Protein AF-H2JE34-F1 (afdb_monomer_lite)

Foldseek 3Di:
DPPDDDVVLLVVLLVQLVVLVVCVVVVVDDLVVLLVNNVVSLVVNVVRLVVDPDPVVSVVSVVSSVVSVVSNPDD

Structure (mmCIF, N/CA/C/O backbone):
data_AF-H2JE34-F1
#
_entry.id   AF-H2JE34-F1
#
loop_
_atom_site.group_PDB
_atom_site.id
_atom_site.type_symbol
_atom_site.label_atom_id
_atom_site.label_alt_id
_atom_site.label_comp_id
_atom_site.label_asym_id
_atom_site.label_entity_id
_atom_site.label_seq_id
_atom_site.pdbx_PDB_ins_code
_atom_site.Cartn_x
_atom_site.Cartn_y
_atom_site.Cartn_z
_atom_site.occupancy
_atom_site.B_iso_or_equiv
_atom_site.auth_seq_id
_atom_site.auth_comp_id
_atom_site.auth_asym_id
_atom_site.auth_atom_id
_atom_site.pdbx_PDB_model_num
ATOM 1 N N . MET A 1 1 ? -4.316 -8.909 -22.262 1.00 45.09 1 MET A N 1
ATOM 2 C CA . MET A 1 1 ? -4.106 -7.447 -22.327 1.00 45.09 1 MET A CA 1
ATOM 3 C C . MET A 1 1 ? -2.885 -7.129 -21.468 1.00 45.09 1 MET A C 1
ATOM 5 O O . MET A 1 1 ? -2.967 -7.308 -20.259 1.00 45.09 1 MET A O 1
ATOM 9 N N . CYS A 1 2 ? -1.732 -6.790 -22.060 1.00 49.53 2 CYS A N 1
ATOM 10 C CA . CYS A 1 2 ? -0.571 -6.346 -21.276 1.00 49.53 2 CYS A CA 1
ATOM 11 C C . CYS A 1 2 ? -0.952 -5.032 -20.594 1.00 49.53 2 CYS A C 1
ATOM 13 O O . CYS A 1 2 ? -1.121 -4.024 -21.276 1.00 49.53 2 CYS A O 1
ATOM 15 N N . LYS A 1 3 ? -1.150 -5.045 -19.272 1.00 63.84 3 LYS A N 1
ATOM 16 C CA . LYS A 1 3 ? -1.314 -3.802 -18.515 1.00 63.84 3 LYS A CA 1
ATOM 17 C C . LYS A 1 3 ? 0.016 -3.059 -18.600 1.00 63.84 3 LYS A C 1
ATOM 19 O O . LYS A 1 3 ? 0.999 -3.489 -18.004 1.00 63.84 3 LYS A O 1
ATOM 24 N N . VAL A 1 4 ? 0.054 -2.004 -19.407 1.00 82.38 4 VAL A N 1
ATOM 25 C CA . VAL A 1 4 ? 1.175 -1.065 -19.428 1.00 82.38 4 VAL A CA 1
ATOM 26 C C . VAL A 1 4 ? 1.252 -0.435 -18.041 1.00 82.38 4 VAL A C 1
ATOM 28 O O . VAL A 1 4 ? 0.228 -0.021 -17.493 1.00 82.38 4 VAL A O 1
ATOM 31 N N . PHE A 1 5 ? 2.447 -0.419 -17.456 1.00 90.94 5 PHE A N 1
ATOM 32 C CA . PHE A 1 5 ? 2.689 0.260 -16.190 1.00 90.94 5 PHE A CA 1
ATOM 33 C C . PHE A 1 5 ? 2.331 1.742 -16.335 1.00 90.94 5 PHE A C 1
ATOM 35 O O . PHE A 1 5 ? 2.865 2.427 -17.205 1.00 90.94 5 PHE A O 1
ATOM 42 N N . ASN A 1 6 ? 1.407 2.220 -15.502 1.00 94.44 6 ASN A N 1
ATOM 43 C CA . ASN A 1 6 ? 1.029 3.626 -15.446 1.00 94.44 6 ASN A CA 1
ATOM 44 C C . ASN A 1 6 ? 1.724 4.264 -14.240 1.00 94.44 6 ASN A C 1
ATOM 46 O O . ASN A 1 6 ? 1.317 4.046 -13.094 1.00 94.44 6 ASN A O 1
ATOM 50 N N . GLU A 1 7 ? 2.782 5.023 -14.520 1.00 94.44 7 GLU A N 1
ATOM 51 C CA . GLU A 1 7 ? 3.619 5.666 -13.508 1.00 94.44 7 GLU A CA 1
ATOM 52 C C . GLU A 1 7 ? 2.822 6.671 -12.672 1.00 94.44 7 GLU A C 1
ATOM 54 O O . GLU A 1 7 ? 2.882 6.622 -11.448 1.00 94.44 7 GLU A O 1
ATOM 59 N N . GLN A 1 8 ? 1.986 7.508 -13.293 1.00 96.12 8 GLN A N 1
ATOM 60 C CA . GLN A 1 8 ? 1.184 8.495 -12.564 1.00 96.12 8 GLN A CA 1
ATOM 61 C C . GLN A 1 8 ? 0.209 7.824 -11.593 1.00 96.12 8 GLN A C 1
ATOM 63 O O . GLN A 1 8 ? 0.090 8.236 -10.442 1.00 96.12 8 GLN A O 1
ATOM 68 N N . LEU A 1 9 ? -0.459 6.752 -12.024 1.00 96.06 9 LEU A N 1
ATOM 69 C CA . LEU A 1 9 ? -1.356 5.990 -11.158 1.00 96.06 9 LEU A CA 1
ATOM 70 C C . LEU A 1 9 ? -0.592 5.324 -10.006 1.00 96.06 9 LEU A C 1
ATOM 72 O O . LEU A 1 9 ? -1.113 5.253 -8.891 1.00 96.06 9 LEU A O 1
ATOM 76 N N . PHE A 1 10 ? 0.631 4.848 -10.253 1.00 97.00 10 PHE A N 1
ATOM 77 C CA . PHE A 1 10 ? 1.513 4.324 -9.210 1.00 97.00 10 PHE A CA 1
ATOM 78 C C . PHE A 1 10 ? 1.874 5.392 -8.181 1.00 97.00 10 PHE A C 1
ATOM 80 O O . PHE A 1 10 ? 1.631 5.174 -6.992 1.00 97.00 10 PHE A O 1
ATOM 87 N N . GLU A 1 11 ? 2.351 6.557 -8.621 1.00 96.81 11 GLU A N 1
ATOM 88 C CA . GLU A 1 11 ? 2.680 7.669 -7.725 1.00 96.81 11 GLU A CA 1
ATOM 89 C C . GLU A 1 11 ? 1.466 8.115 -6.908 1.00 96.81 11 GLU A C 1
ATOM 91 O O . GLU A 1 11 ? 1.541 8.206 -5.684 1.00 96.81 1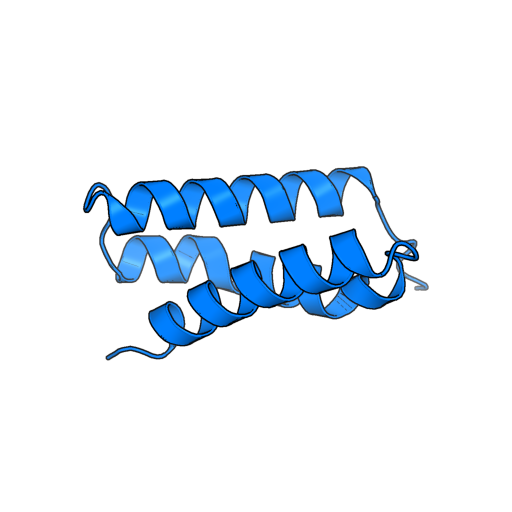1 GLU A O 1
ATOM 96 N N . CYS A 1 12 ? 0.315 8.324 -7.553 1.00 97.94 12 CYS A N 1
ATOM 97 C CA . CYS A 1 12 ? -0.911 8.721 -6.862 1.00 97.94 12 CYS A CA 1
ATOM 98 C C . CYS A 1 12 ? -1.364 7.669 -5.841 1.00 97.94 12 CYS A C 1
ATOM 100 O O . CYS A 1 12 ? -1.788 8.024 -4.739 1.00 97.94 12 CYS A O 1
ATOM 102 N N . SER A 1 13 ? -1.252 6.380 -6.175 1.00 97.88 13 SER A N 1
ATOM 103 C CA . SER A 1 13 ? -1.589 5.291 -5.252 1.00 97.88 13 SER A CA 1
ATOM 104 C C . SER A 1 13 ? -0.670 5.294 -4.035 1.00 97.88 13 SER A C 1
ATOM 106 O O . SER A 1 13 ? -1.154 5.186 -2.908 1.00 97.88 13 SER A O 1
ATOM 108 N N . PHE A 1 14 ? 0.638 5.460 -4.250 1.00 98.25 14 PHE A N 1
ATOM 109 C CA . PHE A 1 14 ? 1.632 5.482 -3.181 1.00 98.25 14 PHE A CA 1
ATOM 110 C C . PHE A 1 14 ? 1.488 6.706 -2.270 1.00 98.25 14 PHE A C 1
ATOM 112 O O . PHE A 1 14 ? 1.449 6.558 -1.050 1.00 98.25 14 PHE A O 1
ATOM 119 N N . ILE A 1 15 ? 1.329 7.902 -2.845 1.00 98.31 15 ILE A N 1
ATOM 120 C CA . ILE A 1 15 ? 1.093 9.140 -2.087 1.00 98.31 15 ILE A CA 1
ATOM 121 C C . ILE A 1 15 ? -0.168 9.005 -1.233 1.00 98.31 15 ILE A C 1
ATOM 123 O O . ILE A 1 15 ? -0.149 9.323 -0.046 1.00 98.31 15 ILE A O 1
ATOM 127 N N . THR A 1 16 ? -1.253 8.489 -1.816 1.00 98.06 16 THR A N 1
ATOM 128 C CA . THR A 1 16 ? -2.512 8.309 -1.084 1.00 98.06 16 THR A CA 1
ATOM 129 C C . THR A 1 16 ? -2.355 7.306 0.059 1.00 98.06 16 THR A C 1
ATOM 131 O O . THR A 1 16 ? -2.839 7.561 1.158 1.00 98.06 16 THR A O 1
ATOM 134 N N . LEU A 1 17 ? -1.658 6.186 -0.169 1.00 98.25 17 LEU A N 1
ATOM 135 C CA . LEU A 1 17 ? -1.372 5.196 0.873 1.00 98.25 17 LEU A CA 1
ATOM 136 C C . LEU A 1 17 ? -0.583 5.821 2.035 1.00 98.25 17 LEU A C 1
ATOM 138 O O . LEU A 1 17 ? -0.935 5.623 3.195 1.00 98.25 17 LEU A O 1
ATOM 142 N N . LYS A 1 18 ? 0.437 6.629 1.722 1.00 98.25 18 LYS A N 1
ATOM 143 C CA . LYS A 1 18 ? 1.235 7.341 2.724 1.00 98.25 18 LYS A CA 1
ATOM 144 C C . LYS A 1 18 ? 0.394 8.336 3.533 1.00 98.25 18 LYS A C 1
ATOM 146 O O . LYS A 1 18 ? 0.507 8.366 4.753 1.00 98.25 18 LYS A O 1
ATOM 151 N N . LEU A 1 19 ? -0.475 9.110 2.879 1.00 98.50 19 LEU A N 1
ATOM 152 C CA . LEU A 1 19 ? -1.382 10.037 3.568 1.00 98.50 19 LEU A CA 1
ATOM 153 C C . LEU A 1 19 ? -2.353 9.300 4.497 1.00 98.50 19 LEU A C 1
ATOM 155 O O . LEU A 1 19 ? -2.543 9.723 5.633 1.00 98.50 19 LEU A O 1
ATOM 159 N N . LEU A 1 20 ? -2.925 8.178 4.052 1.00 98.31 20 LEU A N 1
ATOM 160 C CA . LEU A 1 20 ? -3.800 7.350 4.888 1.00 98.31 20 LEU A CA 1
ATOM 161 C C . LEU A 1 20 ? -3.064 6.829 6.126 1.00 98.31 20 LEU A C 1
ATOM 163 O O . LEU A 1 20 ? -3.617 6.872 7.220 1.00 98.31 20 LEU A O 1
ATOM 167 N N . LEU A 1 21 ? -1.809 6.396 5.973 1.00 98.38 21 LEU A N 1
ATOM 168 C CA . LEU A 1 21 ? -0.969 5.955 7.087 1.00 98.38 21 LEU A CA 1
ATOM 169 C C . LEU A 1 21 ? -0.700 7.084 8.088 1.00 98.38 21 LEU A C 1
ATOM 171 O O . LEU A 1 21 ? -0.810 6.879 9.295 1.00 98.38 21 LEU A O 1
ATOM 175 N N . GLU A 1 22 ? -0.377 8.284 7.606 1.00 98.38 22 GLU A N 1
ATOM 176 C CA . GLU A 1 22 ? -0.166 9.453 8.465 1.00 9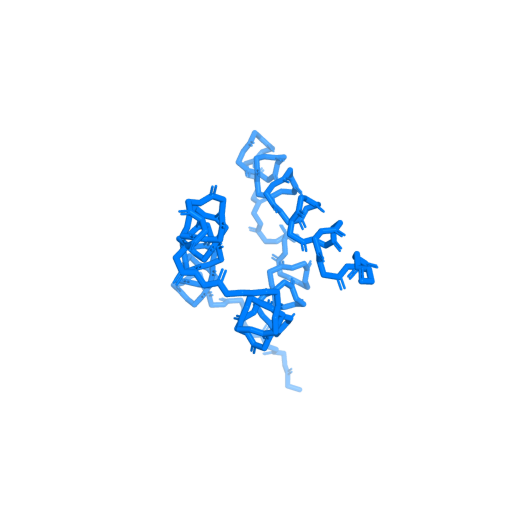8.38 22 GLU A CA 1
ATOM 177 C C . GLU A 1 22 ? -1.439 9.859 9.222 1.00 98.38 22 GLU A C 1
ATOM 179 O O . GLU A 1 22 ? -1.379 10.163 10.413 1.00 98.38 22 GLU A O 1
ATOM 184 N N . VAL A 1 23 ? -2.592 9.857 8.549 1.00 98.19 23 VAL A N 1
ATOM 185 C CA . VAL A 1 23 ? -3.895 10.206 9.135 1.00 98.19 23 VAL A CA 1
ATOM 186 C C . VAL A 1 23 ? -4.342 9.146 10.151 1.00 98.19 23 VAL A C 1
ATOM 188 O O . VAL A 1 23 ? -4.797 9.505 11.237 1.00 98.19 23 VAL A O 1
ATOM 191 N N . PHE A 1 24 ? -4.129 7.859 9.861 1.00 98.19 24 PHE A N 1
ATOM 192 C CA . PHE A 1 24 ? -4.383 6.761 10.799 1.00 98.19 24 PHE A CA 1
ATOM 193 C C . PHE A 1 24 ? -3.499 6.854 12.048 1.00 98.19 24 PHE A C 1
ATOM 195 O O . PHE A 1 24 ? -4.012 6.825 13.161 1.00 98.19 24 PHE A O 1
ATOM 202 N N . LYS A 1 25 ? -2.185 7.076 11.896 1.00 97.44 25 LYS A N 1
ATOM 203 C CA . LYS A 1 25 ? -1.258 7.268 13.033 1.00 97.44 25 LYS A CA 1
ATOM 204 C C . LYS A 1 25 ? -1.606 8.471 13.912 1.00 97.44 25 LYS A C 1
ATOM 206 O O . LYS A 1 25 ? -1.214 8.519 15.075 1.00 97.44 25 LYS A O 1
ATOM 211 N N . LYS A 1 26 ? -2.326 9.450 13.362 1.00 98.44 26 LYS A N 1
ATOM 212 C CA . LYS A 1 26 ? -2.865 10.605 14.095 1.00 98.44 26 LYS A CA 1
ATOM 213 C C . LYS A 1 26 ? -4.242 10.339 14.720 1.00 98.44 26 LYS A C 1
ATOM 215 O O . LYS A 1 26 ? -4.812 11.264 15.289 1.00 98.44 26 LYS A O 1
ATOM 220 N N . ASN A 1 27 ? -4.765 9.114 14.630 1.00 97.62 27 ASN A N 1
ATOM 221 C CA . ASN A 1 27 ? -6.091 8.703 15.104 1.00 97.62 27 ASN A CA 1
ATOM 222 C C . ASN A 1 27 ? -7.244 9.531 14.507 1.00 97.62 27 ASN A C 1
ATOM 224 O O . ASN A 1 27 ? -8.256 9.759 15.164 1.00 97.62 27 ASN A O 1
ATOM 228 N N . LEU A 1 28 ? -7.081 10.019 13.273 1.00 98.44 28 LEU A N 1
ATOM 229 C CA . LEU A 1 28 ? -8.112 10.794 12.572 1.00 98.44 28 LEU A CA 1
ATOM 230 C C . LEU A 1 28 ? -9.089 9.910 11.784 1.00 98.44 28 LEU A C 1
ATOM 232 O O . LEU A 1 28 ? -10.158 10.379 11.405 1.00 98.44 28 LEU A O 1
ATOM 236 N N . ILE A 1 29 ? -8.707 8.660 11.525 1.00 97.50 29 ILE A N 1
ATOM 237 C CA . ILE A 1 29 ? -9.549 7.609 10.948 1.00 97.50 29 ILE A CA 1
ATOM 238 C C . ILE A 1 29 ? -9.362 6.336 11.765 1.00 97.50 29 ILE A C 1
ATOM 240 O O . ILE A 1 29 ? -8.297 6.137 12.361 1.00 97.50 29 ILE A O 1
ATOM 244 N N . ASP A 1 30 ? -10.377 5.479 11.781 1.00 97.50 30 ASP A N 1
ATOM 245 C CA . ASP A 1 30 ? -10.289 4.188 12.453 1.00 97.50 30 ASP A CA 1
ATOM 246 C C . ASP A 1 30 ? -9.681 3.097 11.551 1.00 97.50 30 ASP A C 1
ATOM 248 O O . ASP A 1 30 ? -9.311 3.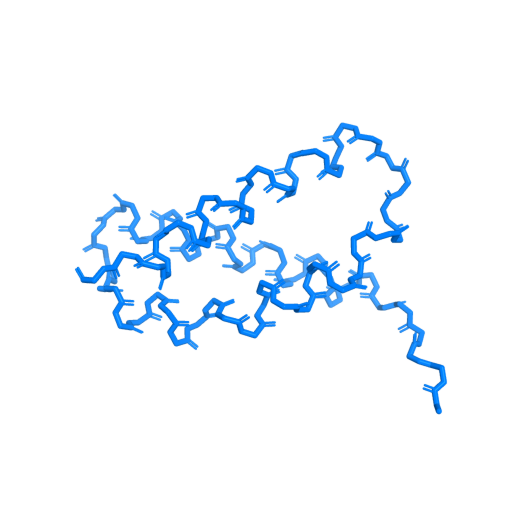315 10.391 1.00 97.50 30 ASP A O 1
ATOM 252 N N . ILE A 1 31 ? -9.538 1.895 12.109 1.00 96.25 31 ILE A N 1
ATOM 253 C CA . ILE A 1 31 ? -8.967 0.750 11.396 1.00 96.25 31 ILE A CA 1
ATOM 254 C C . ILE A 1 31 ? -9.849 0.272 10.231 1.00 96.25 31 ILE A C 1
ATOM 256 O O . ILE A 1 31 ? -9.326 -0.233 9.237 1.00 96.25 31 ILE A O 1
ATOM 260 N N . THR A 1 32 ? -11.168 0.437 10.322 1.00 96.25 32 THR A N 1
ATOM 261 C CA . THR A 1 32 ? -12.118 0.041 9.274 1.00 96.25 32 THR A CA 1
ATOM 262 C C . THR A 1 32 ? -11.979 0.961 8.067 1.00 96.25 32 THR A C 1
ATOM 264 O O . THR A 1 32 ? -11.862 0.484 6.932 1.00 96.25 32 THR A O 1
ATOM 267 N N . ASP A 1 33 ? -11.910 2.269 8.314 1.00 96.25 33 ASP A N 1
ATOM 268 C CA . ASP A 1 33 ? -11.665 3.292 7.299 1.00 96.25 33 ASP A CA 1
ATOM 269 C C . ASP A 1 33 ? -10.302 3.094 6.636 1.00 96.25 33 ASP A C 1
ATOM 271 O O . ASP A 1 33 ? -10.190 3.122 5.404 1.00 96.25 33 ASP A O 1
ATOM 275 N N . PHE A 1 34 ? -9.261 2.842 7.435 1.00 97.56 34 PHE A N 1
ATOM 276 C CA . PHE A 1 34 ? -7.922 2.584 6.920 1.00 97.56 34 PHE A CA 1
ATOM 277 C C . PHE A 1 34 ? -7.896 1.345 6.013 1.00 97.56 34 PHE A C 1
ATOM 279 O O . PHE A 1 34 ? -7.444 1.435 4.868 1.00 97.56 34 PHE A O 1
ATOM 286 N N . LYS A 1 35 ? -8.439 0.206 6.464 1.00 96.56 35 LYS A N 1
ATOM 287 C CA . LYS A 1 35 ? -8.489 -1.043 5.681 1.00 96.56 35 LYS A CA 1
ATOM 288 C C . LYS A 1 35 ? -9.217 -0.846 4.351 1.00 96.56 35 LYS A C 1
ATOM 290 O O . LYS A 1 35 ? -8.648 -1.115 3.289 1.00 96.56 35 LYS A O 1
ATOM 295 N N . SER A 1 36 ? -10.419 -0.270 4.405 1.00 95.94 36 SER A N 1
ATOM 296 C CA . SER A 1 36 ? -11.281 -0.046 3.234 1.00 95.94 36 SER A CA 1
ATOM 297 C C . SER A 1 36 ? -10.634 0.851 2.174 1.00 95.94 36 SER A C 1
ATOM 299 O O . SER A 1 36 ? -10.912 0.719 0.982 1.00 95.94 36 SER A O 1
ATOM 301 N N . ASN A 1 37 ? -9.736 1.753 2.584 1.00 96.50 37 ASN A N 1
ATOM 302 C CA . ASN A 1 37 ? -9.068 2.681 1.677 1.00 96.50 37 ASN A CA 1
ATOM 303 C C . ASN A 1 37 ? -7.673 2.232 1.224 1.00 96.50 37 ASN A C 1
ATOM 305 O O . ASN A 1 37 ? -7.165 2.777 0.239 1.00 96.50 37 ASN A O 1
ATOM 309 N N . THR A 1 38 ? -7.041 1.264 1.888 1.00 97.44 38 THR A N 1
ATOM 310 C CA . THR A 1 38 ? -5.647 0.883 1.604 1.00 97.44 38 THR A CA 1
ATOM 311 C C . THR A 1 38 ? -5.498 -0.437 0.859 1.00 97.44 38 THR A C 1
ATOM 313 O O . THR A 1 38 ? -4.569 -0.551 0.061 1.00 97.44 38 THR A O 1
ATOM 316 N N . GLU A 1 39 ? -6.408 -1.401 1.027 1.00 95.44 39 GLU A N 1
ATOM 317 C CA . GLU A 1 39 ? -6.249 -2.774 0.516 1.00 95.44 39 GLU A CA 1
ATOM 318 C C . GLU A 1 39 ? -5.947 -2.841 -0.993 1.00 95.44 39 GLU A C 1
ATOM 320 O O . GLU A 1 39 ? -4.920 -3.383 -1.417 1.00 95.44 39 GLU A O 1
ATOM 325 N N . LEU A 1 40 ? -6.785 -2.205 -1.819 1.00 95.31 40 LEU A N 1
ATOM 326 C CA . LEU A 1 40 ? -6.587 -2.181 -3.273 1.00 95.31 40 LEU A CA 1
ATOM 327 C C . LEU A 1 40 ? -5.309 -1.437 -3.684 1.00 95.31 40 LEU A C 1
ATOM 329 O O . LEU A 1 40 ? -4.660 -1.814 -4.661 1.00 95.31 40 LEU A O 1
ATOM 333 N N . LYS A 1 41 ? -4.927 -0.391 -2.941 1.00 96.56 41 LYS A N 1
ATOM 334 C CA . LYS A 1 41 ? -3.723 0.404 -3.228 1.00 96.56 41 LYS A CA 1
ATOM 335 C C . LYS A 1 41 ? -2.466 -0.401 -2.927 1.00 96.56 41 LYS A C 1
ATOM 337 O O . LYS A 1 41 ? -1.564 -0.431 -3.757 1.00 96.56 41 LYS A O 1
ATOM 342 N N . ILE A 1 42 ? -2.438 -1.106 -1.795 1.00 97.56 42 ILE A N 1
ATOM 343 C CA . ILE A 1 42 ? -1.356 -2.026 -1.426 1.00 97.56 42 ILE A CA 1
ATOM 344 C C . ILE A 1 42 ? -1.169 -3.075 -2.526 1.00 97.56 42 ILE A C 1
ATOM 346 O O . ILE A 1 42 ? -0.071 -3.198 -3.069 1.00 97.56 42 ILE A O 1
ATOM 350 N N . SER A 1 43 ? -2.248 -3.759 -2.922 1.00 96.06 43 SER A N 1
ATOM 351 C CA . SER A 1 43 ? -2.201 -4.788 -3.970 1.00 96.06 43 SER A CA 1
ATOM 352 C C . SER A 1 43 ? -1.689 -4.237 -5.308 1.00 96.06 43 SER A C 1
ATOM 354 O O . SER A 1 43 ? -0.831 -4.847 -5.962 1.00 96.06 43 SER A O 1
ATOM 356 N N . TYR A 1 44 ? -2.163 -3.049 -5.700 1.00 96.38 44 TYR A N 1
ATOM 357 C CA . TYR A 1 44 ? -1.720 -2.384 -6.922 1.00 96.38 44 TYR A CA 1
ATOM 358 C C . TYR A 1 44 ? -0.230 -2.026 -6.876 1.00 96.38 44 TYR A C 1
ATOM 360 O O . TYR A 1 44 ? 0.496 -2.330 -7.825 1.00 96.38 44 TYR A O 1
ATOM 368 N N . ILE A 1 45 ? 0.249 -1.423 -5.786 1.00 97.12 45 ILE A N 1
ATOM 369 C CA . ILE A 1 45 ? 1.650 -1.006 -5.663 1.00 97.12 45 ILE A CA 1
ATOM 370 C C . ILE A 1 45 ? 2.568 -2.236 -5.643 1.00 97.12 45 ILE A C 1
ATOM 372 O O . ILE A 1 45 ? 3.524 -2.283 -6.416 1.00 97.12 45 ILE A O 1
ATOM 376 N N . GLN A 1 46 ? 2.247 -3.271 -4.857 1.00 96.38 46 GLN A N 1
ATOM 377 C CA . GLN A 1 46 ? 3.030 -4.514 -4.812 1.00 96.38 46 GLN A CA 1
ATOM 378 C C . GLN A 1 46 ? 3.162 -5.166 -6.196 1.00 96.38 46 GLN A C 1
ATOM 380 O O . GLN A 1 46 ? 4.257 -5.549 -6.605 1.00 96.38 46 GLN A O 1
ATOM 385 N N . SER A 1 47 ? 2.067 -5.225 -6.961 1.00 95.88 47 SER A N 1
ATOM 386 C CA . SER A 1 47 ? 2.053 -5.829 -8.303 1.00 95.88 47 SER A CA 1
ATOM 387 C C . SER A 1 47 ? 2.898 -5.067 -9.334 1.00 95.88 47 SER A C 1
ATOM 389 O O . SER A 1 47 ? 3.309 -5.639 -10.349 1.00 95.88 47 SER A O 1
ATOM 391 N N . ASN A 1 48 ? 3.161 -3.781 -9.088 1.00 96.38 48 ASN A N 1
ATOM 392 C CA . ASN A 1 48 ? 3.865 -2.890 -10.009 1.00 96.38 48 ASN A CA 1
ATOM 393 C C . ASN A 1 48 ? 5.263 -2.477 -9.522 1.00 96.38 48 ASN A C 1
ATOM 395 O O . ASN A 1 48 ? 5.999 -1.827 -10.260 1.00 96.38 48 ASN A O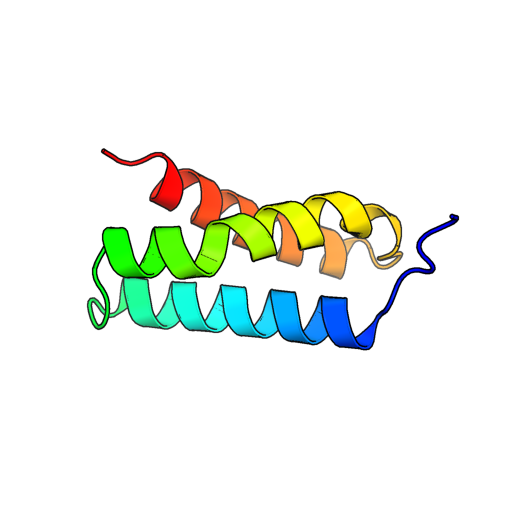 1
ATOM 399 N N . LEU A 1 49 ? 5.674 -2.901 -8.326 1.00 95.00 49 LEU A N 1
ATOM 400 C CA . LEU A 1 49 ? 6.934 -2.505 -7.696 1.00 95.00 49 LEU A CA 1
ATOM 401 C C . LEU A 1 49 ? 8.178 -2.824 -8.551 1.00 95.00 49 LEU A C 1
ATOM 403 O O . LEU A 1 49 ? 9.159 -2.081 -8.557 1.00 95.00 49 LEU A O 1
ATOM 407 N N . LYS A 1 50 ? 8.106 -3.903 -9.342 1.00 94.69 50 LYS A N 1
ATOM 408 C CA . LYS A 1 50 ? 9.148 -4.324 -10.295 1.00 94.69 50 LYS A CA 1
ATOM 409 C C . LYS A 1 50 ? 9.522 -3.258 -11.333 1.00 94.69 50 LYS A C 1
ATOM 411 O O . LYS A 1 50 ? 10.603 -3.345 -11.902 1.00 94.69 50 LYS A O 1
ATOM 416 N N . HIS A 1 51 ? 8.651 -2.277 -11.579 1.00 94.31 51 HIS A N 1
ATOM 417 C CA . HIS A 1 51 ? 8.891 -1.186 -12.526 1.00 94.31 51 HIS A CA 1
ATOM 418 C C . HIS A 1 51 ? 9.729 -0.038 -11.933 1.00 94.31 51 HIS A C 1
ATOM 420 O O . HIS A 1 51 ? 10.179 0.833 -12.672 1.00 94.31 51 HIS A O 1
ATOM 426 N N . ILE A 1 52 ? 9.981 -0.035 -10.618 1.00 95.38 52 ILE A N 1
ATOM 427 C CA . ILE A 1 52 ? 10.775 1.000 -9.944 1.00 95.38 52 ILE A CA 1
ATOM 428 C C . ILE A 1 52 ? 12.244 0.584 -9.916 1.00 95.38 52 ILE A C 1
ATOM 430 O O . ILE A 1 52 ? 12.622 -0.271 -9.121 1.00 95.38 52 ILE A O 1
ATOM 434 N N . ASN A 1 53 ? 13.082 1.170 -10.772 1.00 93.12 53 ASN A N 1
ATOM 435 C CA . ASN A 1 53 ? 14.486 0.751 -10.934 1.00 93.12 53 ASN A CA 1
ATOM 436 C C . ASN A 1 53 ? 15.436 1.283 -9.849 1.00 93.12 53 ASN A C 1
ATOM 438 O O . ASN A 1 53 ? 16.507 0.723 -9.635 1.00 93.12 53 ASN A O 1
ATOM 442 N N . GLN A 1 54 ? 15.060 2.363 -9.165 1.00 96.19 54 GLN A N 1
ATOM 443 C CA . GLN A 1 54 ? 15.865 2.953 -8.097 1.00 96.19 54 GLN A CA 1
ATOM 444 C C . GLN A 1 54 ? 15.720 2.123 -6.817 1.00 96.19 54 GLN A C 1
ATOM 446 O O . GLN A 1 54 ? 14.638 2.083 -6.231 1.00 96.19 54 GLN A O 1
ATOM 451 N N . ILE A 1 55 ? 16.806 1.473 -6.389 1.00 95.44 55 ILE A N 1
ATOM 452 C CA . ILE A 1 55 ? 16.815 0.545 -5.245 1.00 95.44 55 ILE A CA 1
ATOM 453 C C . ILE A 1 55 ? 16.350 1.242 -3.965 1.00 95.44 55 ILE A C 1
ATOM 455 O O . ILE A 1 55 ? 15.412 0.776 -3.330 1.00 95.44 55 ILE A O 1
ATOM 459 N N . GLU A 1 56 ? 16.940 2.391 -3.630 1.00 96.69 56 GLU A N 1
ATOM 460 C CA . GLU A 1 56 ? 16.599 3.147 -2.415 1.00 96.69 56 GLU A CA 1
ATOM 461 C C . GLU A 1 56 ? 15.114 3.522 -2.375 1.00 96.69 56 GLU A C 1
ATOM 463 O O . GLU A 1 56 ? 14.428 3.340 -1.369 1.00 96.69 56 GLU A O 1
ATOM 468 N N . ARG A 1 57 ? 14.591 3.983 -3.515 1.00 95.94 57 ARG A N 1
ATOM 469 C CA . ARG A 1 57 ? 13.182 4.334 -3.668 1.00 95.94 57 ARG A CA 1
ATOM 470 C C . ARG A 1 57 ? 12.278 3.115 -3.500 1.00 95.94 57 ARG A C 1
ATOM 472 O O . ARG A 1 57 ? 11.258 3.203 -2.822 1.00 95.94 57 ARG A O 1
ATOM 479 N N . ARG A 1 58 ? 12.646 1.984 -4.107 1.00 96.94 58 ARG A N 1
ATOM 480 C CA . ARG A 1 58 ? 11.913 0.720 -3.983 1.00 96.94 58 ARG A CA 1
ATOM 481 C C . ARG A 1 58 ? 11.857 0.263 -2.526 1.00 96.94 58 ARG A C 1
ATOM 483 O O . ARG A 1 58 ? 10.763 0.000 -2.040 1.00 96.94 58 ARG A O 1
ATOM 490 N N . SER A 1 59 ? 12.990 0.255 -1.825 1.00 97.44 59 SER A N 1
ATOM 491 C CA . SER A 1 59 ? 13.052 -0.138 -0.413 1.00 97.44 59 SER A CA 1
ATOM 492 C C . SER A 1 59 ? 12.221 0.780 0.481 1.00 97.44 59 SER A C 1
ATOM 494 O O . SER A 1 59 ? 11.516 0.303 1.364 1.00 97.44 59 SER A O 1
ATOM 496 N N . PHE A 1 60 ? 12.2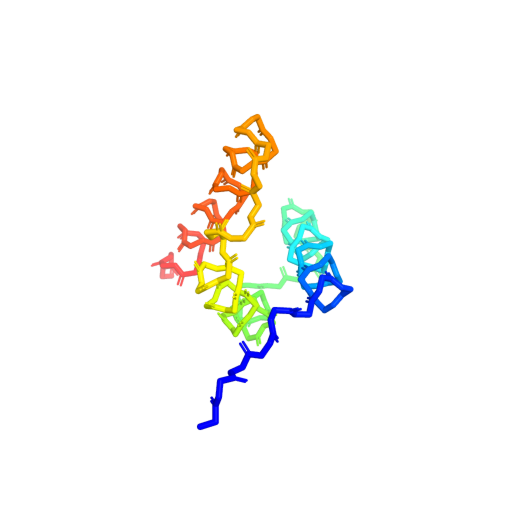19 2.091 0.221 1.00 97.62 60 PHE A N 1
ATOM 497 C CA . PHE A 1 60 ? 11.343 3.015 0.944 1.00 97.62 60 PHE A CA 1
ATOM 498 C C . PHE A 1 60 ? 9.854 2.685 0.748 1.00 97.62 60 PHE A C 1
ATOM 500 O O . PHE A 1 60 ? 9.094 2.653 1.717 1.00 97.62 60 PHE A O 1
ATOM 507 N N . ILE A 1 61 ? 9.438 2.409 -0.491 1.00 98.19 61 ILE A N 1
ATOM 508 C CA . ILE A 1 61 ? 8.057 2.015 -0.798 1.00 98.19 61 ILE A CA 1
ATOM 509 C C . ILE A 1 61 ? 7.699 0.699 -0.089 1.00 98.19 61 ILE A C 1
ATOM 511 O O . ILE A 1 61 ? 6.622 0.601 0.497 1.00 98.19 61 ILE A O 1
ATOM 515 N N . GLU A 1 62 ? 8.596 -0.290 -0.102 1.00 97.62 62 GLU A N 1
ATOM 516 C CA . GLU A 1 62 ? 8.405 -1.575 0.585 1.00 97.62 62 GLU A CA 1
ATOM 517 C C . GLU A 1 62 ? 8.198 -1.400 2.090 1.00 97.62 62 GLU A C 1
ATOM 519 O O . GLU A 1 62 ? 7.267 -1.990 2.635 1.00 97.62 62 GLU A O 1
ATOM 524 N N . CYS A 1 63 ? 8.990 -0.546 2.749 1.00 97.94 63 CYS A N 1
ATOM 525 C CA . CYS A 1 63 ? 8.826 -0.247 4.173 1.00 97.94 63 CYS A CA 1
ATOM 526 C C . CYS A 1 63 ? 7.432 0.317 4.490 1.00 97.94 63 CYS A C 1
ATOM 528 O O . CYS A 1 63 ? 6.774 -0.144 5.420 1.00 97.94 63 CYS A O 1
ATOM 530 N N . VAL A 1 64 ? 6.953 1.282 3.696 1.00 98.00 64 VAL A N 1
ATOM 531 C CA . VAL A 1 64 ? 5.617 1.878 3.884 1.00 98.00 64 VAL A CA 1
ATOM 532 C C . VAL A 1 64 ? 4.513 0.842 3.664 1.00 98.00 64 VAL A C 1
ATOM 534 O O . VAL A 1 64 ? 3.555 0.782 4.435 1.00 98.00 64 VAL A O 1
ATOM 537 N N . ILE A 1 65 ? 4.635 0.010 2.625 1.00 97.69 65 ILE A N 1
ATOM 538 C CA . ILE A 1 65 ? 3.669 -1.061 2.349 1.00 97.69 65 ILE A CA 1
ATOM 539 C C . ILE A 1 65 ? 3.636 -2.070 3.495 1.00 97.69 65 ILE A C 1
ATOM 541 O O . ILE A 1 65 ? 2.547 -2.473 3.900 1.00 97.69 65 ILE A O 1
ATOM 545 N N . HIS A 1 66 ? 4.800 -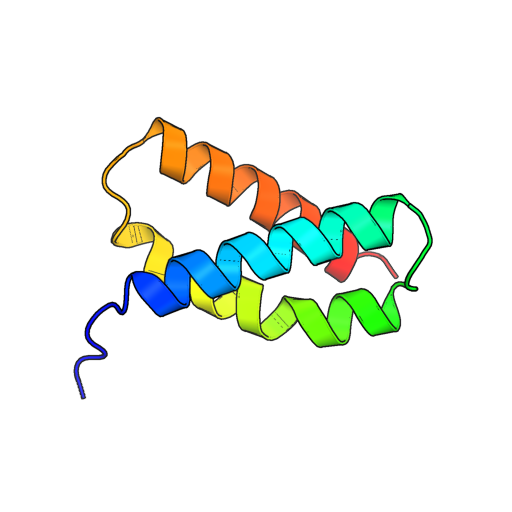2.479 4.003 1.00 97.81 66 HIS A N 1
ATOM 546 C CA . HIS A 1 66 ? 4.897 -3.443 5.095 1.00 97.81 66 HIS A CA 1
ATOM 547 C C . HIS A 1 66 ? 4.139 -2.955 6.327 1.00 97.81 66 HIS A C 1
ATOM 549 O O . HIS A 1 66 ? 3.279 -3.667 6.837 1.00 97.81 66 HIS A O 1
ATOM 555 N N . GLU A 1 67 ? 4.372 -1.706 6.725 1.00 97.81 67 GLU A N 1
ATOM 556 C CA . GLU A 1 67 ? 3.678 -1.102 7.858 1.00 97.81 67 GLU A CA 1
ATOM 557 C C . GLU A 1 67 ? 2.153 -1.054 7.647 1.00 97.81 67 GLU A C 1
ATOM 559 O O . GLU A 1 67 ? 1.379 -1.402 8.539 1.00 97.81 67 GLU A O 1
ATOM 564 N N . CYS A 1 68 ? 1.693 -0.699 6.442 1.00 97.38 68 CYS A N 1
ATOM 565 C CA . CYS A 1 68 ? 0.261 -0.714 6.131 1.00 97.38 68 CYS A CA 1
ATOM 566 C C . CYS A 1 68 ? -0.335 -2.132 6.188 1.00 97.38 68 CYS A C 1
ATOM 568 O O . CYS A 1 68 ? -1.473 -2.307 6.621 1.00 97.38 68 CYS A O 1
ATOM 570 N N . ILE A 1 69 ? 0.416 -3.151 5.756 1.00 96.69 69 ILE A N 1
ATOM 571 C CA . ILE A 1 69 ? -0.009 -4.557 5.817 1.00 96.69 69 ILE A CA 1
ATOM 572 C C . ILE A 1 69 ? -0.118 -5.032 7.265 1.00 96.69 69 ILE A C 1
ATOM 574 O O . ILE A 1 69 ? -1.075 -5.733 7.588 1.00 96.69 69 ILE A O 1
ATOM 578 N N . GLU A 1 70 ? 0.830 -4.665 8.126 1.00 96.62 70 GLU A N 1
ATOM 579 C CA . GLU A 1 70 ? 0.784 -4.998 9.552 1.00 96.62 70 GLU A CA 1
ATOM 580 C C . GLU A 1 70 ? -0.477 -4.423 10.199 1.00 96.62 70 GLU A C 1
ATOM 582 O O . GLU A 1 70 ? -1.236 -5.169 10.813 1.00 96.62 70 GLU A O 1
ATOM 587 N N . ILE A 1 71 ? -0.780 -3.145 9.950 1.00 95.56 71 ILE A N 1
ATOM 588 C CA . ILE A 1 71 ? -2.013 -2.505 10.430 1.00 95.56 71 ILE A CA 1
ATOM 589 C C . ILE A 1 71 ? -3.260 -3.210 9.877 1.00 95.56 71 ILE A C 1
ATOM 591 O O . ILE A 1 71 ? -4.191 -3.500 10.628 1.00 95.56 71 ILE A O 1
ATOM 595 N N . ASN A 1 72 ? -3.285 -3.542 8.582 1.00 91.38 72 ASN A N 1
ATOM 596 C CA . ASN A 1 72 ? -4.424 -4.239 7.973 1.00 91.38 72 ASN A CA 1
ATOM 597 C C . ASN A 1 72 ? -4.627 -5.665 8.509 1.00 91.38 72 ASN A C 1
ATOM 599 O O . ASN A 1 72 ? -5.723 -6.213 8.384 1.00 91.38 72 ASN A O 1
ATOM 603 N N . ARG A 1 73 ? -3.601 -6.276 9.105 1.00 93.12 73 ARG A N 1
ATOM 604 C CA . ARG A 1 73 ? -3.688 -7.600 9.738 1.00 93.12 73 ARG A CA 1
ATOM 605 C C . ARG A 1 73 ? -4.001 -7.540 11.228 1.00 93.12 73 ARG A C 1
ATOM 607 O O . ARG A 1 73 ? -4.380 -8.567 11.783 1.00 93.12 73 ARG A O 1
ATOM 614 N N . SER A 1 74 ? -3.872 -6.378 11.860 1.00 85.44 74 SER A N 1
ATOM 615 C CA . SER A 1 74 ? -4.277 -6.180 13.250 1.00 85.44 74 SER A CA 1
ATOM 616 C C . SER A 1 74 ? -5.793 -6.371 13.388 1.00 85.44 74 SER A C 1
ATOM 618 O O . SER A 1 74 ? -6.569 -5.802 12.607 1.00 85.44 74 SER A O 1
ATOM 620 N N . CYS A 1 75 ? -6.195 -7.226 14.333 1.00 58.59 75 CYS A N 1
ATOM 621 C CA . CYS A 1 75 ? -7.589 -7.503 14.690 1.00 58.59 75 CYS A CA 1
ATOM 622 C C . CYS A 1 75 ? -8.182 -6.360 15.510 1.00 58.59 75 CYS A C 1
ATOM 624 O O . CYS A 1 75 ? -7.543 -5.984 16.518 1.00 58.59 75 CYS A O 1
#

Secondary structure (DSSP, 8-state):
------HHHHHHHHHHHHHHHHHHHTTSS-HHHHHHHHHHHHHHHHHHGGG---HHHHHHHHHHHHHHHHHHH--

Radius of gyration: 12.69 Å; chains: 1; bounding box: 29×18×37 Å

Sequence (75 aa):
MCKVFNEQLFECSFITLKLLLEVFKKNLIDITDFKSNTELKISYIQSNLKHINQIERRSFIECVIHECIEINRSC

pLDDT: mean 94.07, std 9.94, range [45.09, 98.5]